Protein AF-A0A8J6R616-F1 (afdb_monomer)

Secondary structure (DSSP, 8-state):
-HHHHHH-TT---HHHHHHHHHHHHHHHHHHHHHHHHHHHHTT----SSHHHHHHHHHHTTSS-HHHHHHHHHHHHHHHHHHHSGGG--HHHHHHIIIIIHHHHHHHHHHTT-----

Mean predicted aligned error: 4.55 Å

pLDDT: mean 87.94, std 10.49, range [40.72, 98.31]

Structure (mmCIF, N/CA/C/O backbone):
data_AF-A0A8J6R616-F1
#
_entry.id   AF-A0A8J6R616-F1
#
loop_
_atom_site.group_PDB
_atom_site.id
_atom_site.type_symbol
_atom_site.label_atom_id
_atom_site.label_alt_id
_atom_site.label_comp_id
_atom_site.label_asym_id
_atom_site.label_entity_id
_atom_site.label_seq_id
_atom_site.pdbx_PDB_ins_code
_atom_site.Cartn_x
_atom_site.Cartn_y
_atom_site.Cartn_z
_atom_site.occupancy
_atom_site.B_iso_or_equiv
_atom_site.auth_seq_id
_atom_site.auth_comp_id
_atom_site.auth_asym_id
_atom_site.auth_atom_id
_atom_site.pdbx_PDB_model_num
ATOM 1 N N . MET A 1 1 ? 4.456 7.616 -11.218 1.00 74.69 1 MET A N 1
ATOM 2 C CA . MET A 1 1 ? 4.117 6.167 -11.224 1.00 74.69 1 MET A CA 1
ATOM 3 C C . MET A 1 1 ? 3.722 5.697 -12.610 1.00 74.69 1 MET A C 1
ATOM 5 O O . MET A 1 1 ? 4.485 4.954 -13.202 1.00 74.69 1 MET A O 1
ATOM 9 N N . ARG A 1 2 ? 2.549 6.078 -13.143 1.00 82.19 2 ARG A N 1
ATOM 10 C CA . ARG A 1 2 ? 2.147 5.619 -14.484 1.00 82.19 2 ARG A CA 1
ATOM 11 C C . ARG A 1 2 ? 3.055 6.160 -15.584 1.00 82.19 2 ARG A C 1
ATOM 13 O O . ARG A 1 2 ? 3.420 5.401 -16.462 1.00 82.19 2 ARG A O 1
ATOM 20 N N . GLU A 1 3 ? 3.444 7.427 -15.502 1.00 83.56 3 GLU A N 1
ATOM 21 C CA . GLU A 1 3 ? 4.326 8.063 -16.488 1.00 83.56 3 GLU A CA 1
ATOM 22 C C . GLU A 1 3 ? 5.674 7.334 -16.602 1.00 83.56 3 GLU A C 1
ATOM 24 O O . GLU A 1 3 ? 6.086 6.971 -17.696 1.00 83.56 3 GLU A O 1
ATOM 29 N N . GLU A 1 4 ? 6.309 7.018 -15.475 1.00 84.44 4 GLU A N 1
ATOM 30 C CA . GLU A 1 4 ? 7.598 6.323 -15.413 1.00 84.44 4 GLU A CA 1
ATOM 31 C C . GLU A 1 4 ? 7.494 4.872 -15.878 1.00 84.44 4 GLU A C 1
ATOM 33 O O . GLU A 1 4 ? 8.393 4.379 -16.549 1.00 84.44 4 GLU A O 1
ATOM 38 N N . TYR A 1 5 ? 6.388 4.198 -15.559 1.00 86.50 5 TYR A N 1
ATOM 39 C CA . TYR A 1 5 ? 6.158 2.823 -15.992 1.00 86.50 5 TYR A CA 1
ATOM 40 C C . TYR A 1 5 ? 5.871 2.735 -17.492 1.00 86.50 5 TYR A C 1
ATOM 42 O O . TYR A 1 5 ? 6.306 1.804 -18.161 1.00 86.50 5 TYR A O 1
ATOM 50 N N . GLU A 1 6 ? 5.150 3.710 -18.042 1.00 87.56 6 GLU A N 1
ATOM 51 C CA . GLU A 1 6 ? 4.913 3.793 -19.482 1.00 87.56 6 GLU A CA 1
ATOM 52 C C . GLU A 1 6 ? 6.171 4.222 -20.248 1.00 87.56 6 GLU A C 1
ATOM 54 O O . GLU A 1 6 ? 6.344 3.798 -21.391 1.00 87.56 6 GLU A O 1
ATOM 59 N N . ALA A 1 7 ? 7.055 5.008 -19.624 1.00 86.94 7 ALA A N 1
ATOM 60 C CA . ALA A 1 7 ? 8.337 5.400 -20.204 1.00 86.94 7 ALA A CA 1
ATOM 61 C C . ALA A 1 7 ? 9.290 4.207 -20.388 1.00 86.94 7 ALA A C 1
ATOM 63 O O . ALA A 1 7 ? 10.015 4.166 -21.381 1.00 86.94 7 ALA A O 1
ATOM 64 N N . ASP A 1 8 ? 9.257 3.220 -19.485 1.00 89.56 8 ASP A N 1
ATOM 65 C CA . ASP A 1 8 ? 9.967 1.954 -19.669 1.00 89.56 8 ASP A CA 1
ATOM 66 C C . ASP A 1 8 ? 9.264 0.756 -19.006 1.00 89.56 8 ASP A C 1
ATOM 68 O O . ASP A 1 8 ? 9.476 0.424 -17.839 1.00 89.56 8 ASP A O 1
ATOM 72 N N . LYS A 1 9 ? 8.487 0.027 -19.813 1.00 87.88 9 LYS A N 1
ATOM 73 C CA . LYS A 1 9 ? 7.821 -1.218 -19.398 1.00 87.88 9 LYS A CA 1
ATOM 74 C C . LYS A 1 9 ? 8.757 -2.415 -19.314 1.00 87.88 9 LYS A C 1
ATOM 76 O O . LYS A 1 9 ? 8.332 -3.452 -18.828 1.00 87.88 9 LYS A O 1
ATOM 81 N N . THR A 1 10 ? 9.975 -2.325 -19.837 1.00 87.38 10 THR A N 1
ATOM 82 C CA . THR A 1 10 ? 10.944 -3.427 -19.748 1.00 87.38 10 THR A CA 1
ATOM 83 C C . THR A 1 10 ? 11.697 -3.420 -18.426 1.00 87.38 10 THR A C 1
ATOM 85 O O . THR A 1 10 ? 12.377 -4.397 -18.129 1.00 87.38 10 THR A O 1
ATOM 88 N N . LEU A 1 11 ? 11.557 -2.340 -17.641 1.00 86.12 11 LEU A N 1
ATOM 89 C CA . LEU A 1 11 ? 12.241 -2.143 -16.363 1.00 86.12 11 LEU A CA 1
ATOM 90 C C . LEU A 1 11 ? 13.773 -2.246 -16.508 1.00 86.12 11 LEU A C 1
ATOM 92 O O . LEU A 1 11 ? 14.462 -2.690 -15.594 1.00 86.12 11 LEU A O 1
ATOM 96 N N . SER A 1 12 ? 14.306 -1.851 -17.669 1.00 87.38 12 SER A N 1
ATOM 97 C CA . SER A 1 12 ? 15.731 -1.957 -18.013 1.00 87.38 12 SER A CA 1
ATOM 98 C C . SER A 1 12 ? 16.486 -0.639 -17.825 1.00 87.38 12 SER A C 1
ATOM 100 O O . SER A 1 12 ? 17.703 -0.631 -17.637 1.00 87.38 12 SER A O 1
ATOM 102 N N . ASN A 1 13 ? 15.777 0.490 -17.837 1.00 90.12 13 ASN A N 1
ATOM 103 C CA . ASN A 1 13 ? 16.309 1.800 -17.514 1.00 90.12 13 ASN A CA 1
ATOM 104 C C . ASN A 1 13 ? 16.265 2.021 -15.999 1.00 90.12 13 ASN A C 1
ATOM 106 O O . ASN A 1 13 ? 15.206 2.267 -15.414 1.00 90.12 13 ASN A O 1
ATOM 110 N N . GLN A 1 14 ? 17.447 2.009 -15.383 1.00 85.88 14 GLN A N 1
ATOM 111 C CA . GLN A 1 14 ? 17.600 2.139 -13.937 1.00 85.88 14 GLN A CA 1
ATOM 112 C C . GLN A 1 14 ? 16.953 3.410 -13.371 1.00 85.88 14 GLN A C 1
ATOM 114 O O . GLN A 1 14 ? 16.349 3.366 -12.309 1.00 85.88 14 GLN A O 1
ATOM 119 N N . THR A 1 15 ? 17.005 4.539 -14.085 1.00 90.50 15 THR A N 1
ATOM 120 C CA . THR A 1 15 ? 16.408 5.794 -13.604 1.00 90.50 15 THR A CA 1
ATOM 121 C C . THR A 1 15 ? 14.886 5.698 -13.498 1.00 90.50 15 THR A C 1
ATOM 123 O O . THR A 1 15 ? 14.308 6.160 -12.513 1.00 90.50 15 THR A O 1
ATOM 126 N N . HIS A 1 16 ? 14.226 5.090 -14.489 1.00 89.12 16 HIS A N 1
ATOM 127 C CA . HIS A 1 16 ? 12.778 4.877 -14.437 1.00 89.12 16 HIS A CA 1
ATOM 128 C C . HIS A 1 16 ? 12.404 3.850 -13.367 1.00 89.12 16 HIS A C 1
ATOM 130 O O . HIS A 1 16 ? 11.446 4.071 -12.625 1.00 89.12 16 HIS A O 1
ATOM 136 N N . LEU A 1 17 ? 13.188 2.778 -13.236 1.00 87.06 17 LEU A N 1
ATOM 137 C CA . LEU A 1 17 ? 12.994 1.761 -12.206 1.00 87.06 17 LEU A CA 1
ATOM 138 C C . LEU A 1 17 ? 13.119 2.342 -10.787 1.00 87.06 17 LEU A C 1
ATOM 140 O O . LEU A 1 17 ? 12.212 2.166 -9.974 1.00 87.06 17 LEU A O 1
ATOM 144 N N . ASP A 1 18 ? 14.176 3.105 -10.509 1.00 87.62 18 ASP A N 1
ATOM 145 C CA . ASP A 1 18 ? 14.399 3.744 -9.207 1.00 87.62 18 ASP A CA 1
ATOM 146 C C . ASP A 1 18 ? 13.254 4.709 -8.861 1.00 87.62 18 ASP A C 1
ATOM 148 O O . ASP A 1 18 ? 12.740 4.721 -7.738 1.00 87.62 18 ASP A O 1
ATOM 152 N N . ALA A 1 19 ? 12.794 5.496 -9.840 1.00 90.06 19 ALA A N 1
ATOM 153 C CA . ALA A 1 19 ? 11.664 6.403 -9.659 1.00 90.06 19 ALA A CA 1
ATOM 154 C C . ALA A 1 19 ? 10.345 5.654 -9.391 1.00 90.06 19 ALA A C 1
ATOM 156 O O . ALA A 1 19 ? 9.508 6.127 -8.611 1.00 90.06 19 ALA A O 1
ATOM 157 N N . LEU A 1 20 ? 10.134 4.490 -10.012 1.00 88.94 20 LEU A N 1
ATOM 158 C CA . LEU A 1 20 ? 8.975 3.637 -9.745 1.00 88.94 20 LEU A CA 1
ATOM 159 C C . LEU A 1 20 ? 9.000 3.093 -8.323 1.00 88.94 20 LEU A C 1
ATOM 161 O O . LEU A 1 20 ? 8.018 3.267 -7.600 1.00 88.94 20 LEU A O 1
ATOM 165 N N . ILE A 1 21 ? 10.119 2.502 -7.914 1.00 86.81 21 ILE A N 1
ATOM 166 C CA . ILE A 1 21 ? 10.292 1.907 -6.585 1.00 86.81 21 ILE A CA 1
ATOM 167 C C . ILE A 1 21 ? 10.086 2.969 -5.504 1.00 86.81 21 ILE A C 1
ATOM 169 O O . ILE A 1 21 ? 9.251 2.788 -4.616 1.00 86.81 21 ILE A O 1
ATOM 173 N N . LEU A 1 22 ? 10.714 4.139 -5.651 1.00 88.81 22 LEU A N 1
ATOM 174 C CA . LEU A 1 22 ? 10.533 5.265 -4.733 1.00 88.81 22 LEU A CA 1
ATOM 175 C C . LEU A 1 22 ? 9.062 5.685 -4.608 1.00 88.81 22 LEU A C 1
ATOM 177 O O . LEU A 1 22 ? 8.566 5.980 -3.517 1.00 88.81 22 LEU A O 1
ATOM 181 N N . ASN A 1 23 ? 8.340 5.741 -5.725 1.00 89.62 23 ASN A N 1
ATOM 182 C CA . ASN A 1 23 ? 6.928 6.094 -5.688 1.00 89.62 23 ASN A CA 1
ATOM 183 C C . ASN A 1 23 ? 6.083 5.007 -5.007 1.00 89.62 23 ASN A C 1
ATOM 185 O O . ASN A 1 23 ? 5.129 5.342 -4.301 1.00 89.62 23 ASN A O 1
ATOM 189 N N . ILE A 1 24 ? 6.419 3.728 -5.193 1.00 88.38 24 ILE A N 1
ATOM 190 C CA . ILE A 1 24 ? 5.732 2.602 -4.543 1.00 88.38 24 ILE A CA 1
ATOM 191 C C . ILE A 1 24 ? 5.934 2.669 -3.032 1.00 88.38 24 ILE A C 1
ATOM 193 O O . ILE A 1 24 ? 4.964 2.572 -2.278 1.00 88.38 24 ILE A O 1
ATOM 197 N N . GLU A 1 25 ? 7.155 2.935 -2.577 1.00 88.50 25 GLU A N 1
ATOM 198 C CA . GLU A 1 25 ? 7.450 3.135 -1.158 1.00 88.50 25 GLU A CA 1
ATOM 199 C C . GLU A 1 25 ? 6.647 4.289 -0.555 1.00 88.50 25 GLU A C 1
ATOM 201 O O . GLU A 1 25 ? 6.067 4.143 0.525 1.00 88.50 25 GLU A O 1
ATOM 206 N N . ARG A 1 26 ? 6.564 5.423 -1.263 1.00 90.88 26 ARG A N 1
ATOM 207 C CA . ARG A 1 26 ? 5.770 6.586 -0.837 1.00 90.88 26 ARG A CA 1
ATOM 208 C C . ARG A 1 26 ? 4.286 6.256 -0.732 1.00 90.88 26 ARG A C 1
ATOM 210 O O . ARG A 1 26 ? 3.654 6.652 0.243 1.00 90.88 26 ARG A O 1
ATOM 217 N N . ALA A 1 27 ? 3.737 5.516 -1.694 1.00 91.44 27 ALA A N 1
ATOM 218 C CA . ALA A 1 27 ? 2.347 5.070 -1.645 1.00 91.44 27 ALA A CA 1
ATOM 219 C C . ALA A 1 27 ? 2.092 4.135 -0.452 1.00 91.44 27 ALA A C 1
ATOM 221 O O . ALA A 1 27 ? 1.097 4.300 0.255 1.00 91.44 27 ALA A O 1
ATOM 222 N N . CYS A 1 28 ? 3.018 3.209 -0.177 1.00 92.25 28 CYS A N 1
ATOM 223 C CA . CYS A 1 28 ? 2.937 2.329 0.988 1.00 92.25 28 CYS A CA 1
ATOM 224 C C . CYS A 1 28 ? 2.972 3.124 2.298 1.00 92.25 28 CYS A C 1
ATOM 226 O O . CYS A 1 28 ? 2.151 2.889 3.183 1.00 92.25 28 CYS A O 1
ATOM 228 N N . GLN A 1 29 ? 3.902 4.077 2.424 1.00 92.62 29 GLN A N 1
ATOM 229 C CA . GLN A 1 29 ? 4.008 4.922 3.614 1.00 92.62 29 GLN A CA 1
ATOM 230 C C . GLN A 1 29 ? 2.745 5.772 3.799 1.00 92.62 29 GLN A C 1
ATOM 232 O O . GLN A 1 29 ? 2.200 5.798 4.896 1.00 92.62 29 GLN A O 1
ATOM 237 N N . ALA A 1 30 ? 2.214 6.368 2.728 1.00 93.69 30 ALA A N 1
ATOM 238 C CA . ALA A 1 30 ? 0.978 7.144 2.787 1.00 93.69 30 ALA A CA 1
ATOM 239 C C . ALA A 1 30 ? -0.225 6.306 3.254 1.00 93.69 30 ALA A C 1
ATOM 241 O O . ALA A 1 30 ? -1.017 6.776 4.069 1.00 93.69 30 ALA A O 1
ATOM 242 N N . ALA A 1 31 ? -0.353 5.058 2.786 1.00 95.06 31 ALA A N 1
ATOM 243 C CA . ALA A 1 31 ? -1.397 4.145 3.254 1.00 95.06 31 ALA A CA 1
ATOM 244 C C . ALA A 1 31 ? -1.262 3.828 4.754 1.00 95.06 31 ALA A C 1
ATOM 246 O O . ALA A 1 31 ? -2.263 3.807 5.472 1.00 95.06 31 ALA A O 1
ATOM 247 N N . ILE A 1 32 ? -0.033 3.594 5.229 1.00 95.69 32 ILE A N 1
ATOM 248 C CA . ILE A 1 32 ? 0.260 3.317 6.644 1.00 95.69 32 ILE A CA 1
ATOM 249 C C . ILE A 1 32 ? -0.057 4.539 7.508 1.00 95.69 32 ILE A C 1
ATOM 251 O O . ILE A 1 32 ? -0.777 4.410 8.497 1.00 95.69 32 ILE A O 1
ATOM 255 N N . ASP A 1 33 ? 0.439 5.716 7.128 1.00 95.31 33 ASP A N 1
ATOM 256 C CA . ASP A 1 33 ? 0.235 6.960 7.875 1.00 95.31 33 ASP A CA 1
ATOM 257 C C . ASP A 1 33 ? -1.250 7.287 7.986 1.00 95.31 33 ASP A C 1
ATOM 259 O O . ASP A 1 33 ? -1.744 7.631 9.059 1.00 95.31 33 ASP A O 1
ATOM 263 N N . LEU A 1 34 ? -1.986 7.108 6.889 1.00 95.38 34 LEU A N 1
ATOM 264 C CA . LEU A 1 34 ? -3.427 7.286 6.859 1.00 95.38 34 LEU A CA 1
ATOM 265 C C . LEU A 1 34 ? -4.148 6.318 7.809 1.00 95.38 34 LEU A C 1
ATOM 267 O O . LEU A 1 34 ? -5.056 6.726 8.543 1.00 95.38 34 LEU A O 1
ATOM 271 N N . ALA A 1 35 ? -3.751 5.045 7.814 1.00 96.62 35 ALA A N 1
ATOM 272 C CA . ALA A 1 35 ? -4.349 4.061 8.701 1.00 96.62 35 ALA A CA 1
ATOM 273 C C . ALA A 1 35 ? -4.053 4.363 10.172 1.00 96.62 35 ALA A C 1
ATOM 275 O O . ALA A 1 35 ? -4.977 4.384 10.985 1.00 96.62 35 ALA A O 1
ATOM 276 N N . MET A 1 36 ? -2.800 4.680 10.508 1.00 95.62 36 MET A N 1
ATOM 277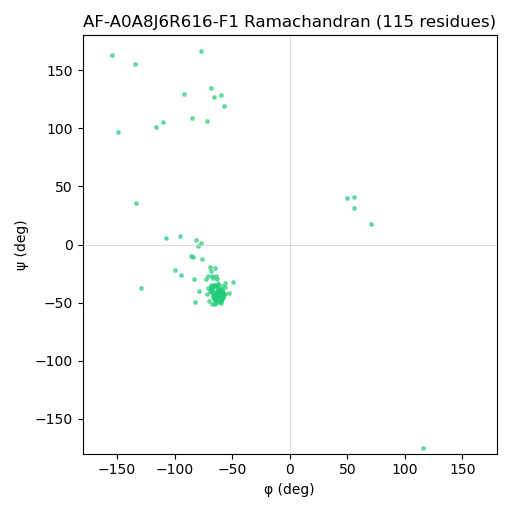 C CA . MET A 1 36 ? -2.399 5.073 11.861 1.00 95.62 36 MET A CA 1
ATOM 278 C C . MET A 1 36 ? -3.112 6.344 12.323 1.00 95.62 36 MET A C 1
ATOM 280 O O . MET A 1 36 ? -3.625 6.389 13.442 1.00 95.62 36 MET A O 1
ATOM 284 N N . HIS A 1 37 ? -3.194 7.358 11.460 1.00 95.19 37 HIS A N 1
ATOM 285 C CA . HIS A 1 37 ? -3.908 8.594 11.755 1.00 95.19 37 HIS A CA 1
ATOM 286 C C . HIS A 1 37 ? -5.381 8.323 12.062 1.00 95.19 37 HIS A C 1
ATOM 288 O O . HIS A 1 37 ? -5.894 8.810 13.064 1.00 95.19 37 HIS A O 1
ATOM 294 N N . THR A 1 38 ? -6.045 7.501 11.247 1.00 95.62 38 THR A N 1
ATOM 295 C CA . THR A 1 38 ? -7.461 7.159 11.440 1.00 95.62 38 THR A CA 1
ATOM 296 C C . THR A 1 38 ? -7.680 6.344 12.715 1.00 95.62 38 THR A C 1
ATOM 298 O O . THR A 1 38 ? -8.594 6.636 13.480 1.00 95.62 38 THR A O 1
ATOM 301 N N . VAL A 1 39 ? -6.822 5.354 12.984 1.00 97.12 39 VAL A N 1
ATOM 302 C CA . VAL A 1 39 ? -6.853 4.568 14.230 1.00 97.12 39 VAL A CA 1
ATOM 303 C C . VAL A 1 39 ? -6.725 5.471 15.455 1.00 97.12 39 VAL A C 1
ATOM 305 O O . VAL A 1 39 ? -7.471 5.295 16.417 1.00 97.12 39 VAL A O 1
ATOM 308 N N . SER A 1 40 ? -5.824 6.455 15.401 1.00 95.56 40 SER A N 1
ATOM 309 C CA . SER A 1 40 ? -5.636 7.441 16.466 1.00 95.56 40 SER A CA 1
ATOM 310 C C . SER A 1 40 ? -6.848 8.367 16.611 1.00 95.56 40 SER A C 1
ATOM 312 O O . SER A 1 40 ? -7.407 8.480 17.700 1.00 95.56 40 SER A O 1
ATOM 314 N N . ALA A 1 41 ? -7.306 8.975 15.512 1.00 94.94 41 ALA A N 1
ATOM 315 C CA . ALA A 1 41 ? -8.424 9.919 15.507 1.00 94.94 41 ALA A CA 1
ATOM 316 C 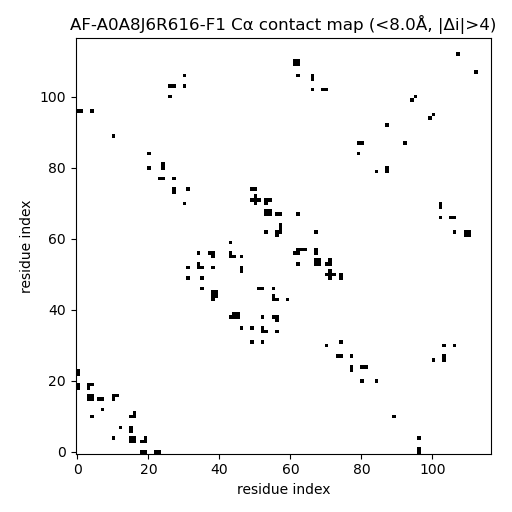C . ALA A 1 41 ? -9.722 9.292 16.044 1.00 94.94 41 ALA A C 1
ATOM 318 O O . ALA A 1 41 ? -10.450 9.919 16.814 1.00 94.94 41 ALA A O 1
ATOM 319 N N . ASP A 1 42 ? -9.971 8.030 15.698 1.00 95.62 42 ASP A N 1
ATOM 320 C CA . ASP A 1 42 ? -11.172 7.300 16.101 1.00 95.62 42 ASP A CA 1
ATOM 321 C C . ASP A 1 42 ? -10.972 6.438 17.359 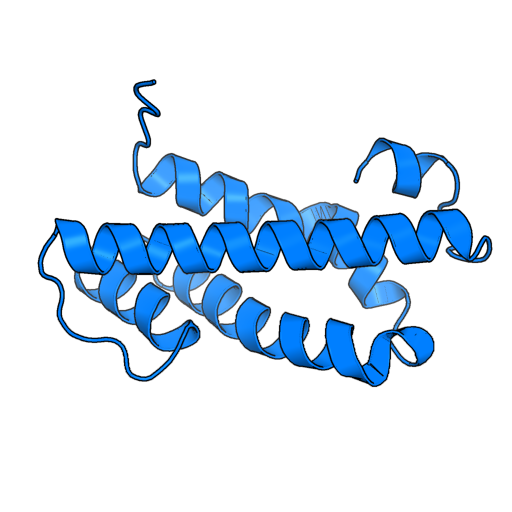1.00 95.62 42 ASP A C 1
ATOM 323 O O . ASP A 1 42 ? -11.876 5.699 17.742 1.00 95.62 42 ASP A O 1
ATOM 327 N N . HIS A 1 43 ? -9.817 6.550 18.029 1.00 96.50 43 HIS A N 1
ATOM 328 C CA . HIS A 1 43 ? -9.502 5.871 19.293 1.00 96.50 43 HIS A CA 1
ATOM 329 C C . HIS A 1 43 ? -9.662 4.339 19.230 1.00 96.50 43 HIS A C 1
ATOM 331 O O . HIS A 1 43 ? -10.149 3.705 20.167 1.00 96.50 43 HIS A O 1
ATOM 337 N N . LEU A 1 44 ? -9.229 3.724 18.127 1.00 97.12 44 LEU A N 1
ATOM 338 C CA . LEU A 1 44 ? -9.450 2.298 17.838 1.00 97.12 44 LEU A CA 1
ATOM 339 C C . LEU A 1 44 ? -8.453 1.351 18.531 1.00 97.12 44 LEU A C 1
ATOM 341 O O . LEU A 1 44 ? -8.496 0.144 18.309 1.00 97.12 44 LEU A O 1
ATOM 345 N N . GLY A 1 45 ? -7.557 1.885 19.361 1.00 95.62 45 GLY A N 1
ATOM 346 C CA . GLY A 1 45 ? -6.511 1.137 20.061 1.00 95.62 45 GLY A CA 1
ATOM 347 C C . GLY A 1 45 ? -5.100 1.534 19.626 1.00 95.62 45 GLY A C 1
ATOM 348 O O . GLY A 1 45 ? -4.910 2.472 18.854 1.00 95.62 45 GLY A O 1
ATOM 349 N N . MET A 1 46 ? -4.098 0.823 20.150 1.00 94.44 46 MET A N 1
ATOM 350 C CA . MET A 1 46 ? -2.681 1.079 19.874 1.00 94.44 46 MET A CA 1
ATOM 351 C C . MET A 1 46 ? -2.093 -0.055 19.017 1.00 94.44 46 MET A C 1
ATOM 353 O O . MET A 1 46 ? -1.858 -1.143 19.550 1.00 94.44 46 MET A O 1
ATOM 357 N N . PRO A 1 47 ? -1.843 0.171 17.714 1.00 94.44 47 PRO A N 1
ATOM 358 C CA . PRO A 1 47 ? -1.241 -0.843 16.857 1.00 94.44 47 PRO A CA 1
ATOM 359 C C . PRO A 1 47 ? 0.219 -1.094 17.263 1.00 94.44 47 PRO A C 1
ATOM 361 O O . PRO A 1 47 ? 0.984 -0.153 17.454 1.00 94.44 47 PRO A O 1
ATOM 364 N N . GLN A 1 48 ? 0.620 -2.362 17.353 1.00 93.00 48 GLN A N 1
ATOM 365 C CA . GLN A 1 48 ? 1.999 -2.808 17.598 1.00 93.00 48 GLN A CA 1
ATOM 366 C C . GLN A 1 48 ? 2.815 -2.911 16.300 1.00 93.00 48 GLN A C 1
ATOM 368 O O . GLN A 1 48 ? 4.026 -3.118 16.329 1.00 93.00 48 GLN A O 1
ATOM 373 N N . SER A 1 49 ? 2.161 -2.790 15.142 1.00 94.62 49 SER A N 1
ATOM 374 C CA . SER A 1 49 ? 2.799 -2.788 13.824 1.00 94.62 49 SER A CA 1
ATOM 375 C C . SER A 1 49 ? 1.962 -2.033 12.790 1.00 94.62 49 SER A C 1
ATOM 377 O O . SER A 1 49 ? 0.757 -1.838 12.962 1.00 94.62 49 SER A O 1
ATOM 379 N N . SER A 1 50 ? 2.575 -1.669 11.661 1.00 93.62 50 SER A N 1
ATOM 380 C CA . SER A 1 50 ? 1.854 -1.059 10.537 1.00 93.62 50 SER A CA 1
ATOM 381 C C . SER A 1 50 ? 0.741 -1.963 9.999 1.00 93.62 50 SER A C 1
ATOM 383 O O . SER A 1 50 ? -0.350 -1.476 9.719 1.00 93.62 50 SER A O 1
ATOM 385 N N . ALA A 1 51 ? 0.963 -3.280 9.912 1.00 95.12 51 ALA A N 1
ATOM 386 C CA . ALA A 1 51 ? -0.067 -4.225 9.475 1.00 95.12 51 ALA A CA 1
ATOM 387 C C . ALA A 1 51 ? -1.264 -4.264 10.440 1.00 95.12 51 ALA A C 1
ATOM 389 O O . ALA A 1 51 ? -2.417 -4.357 10.015 1.00 95.12 51 ALA A O 1
ATOM 390 N N . GLU A 1 52 ? -1.004 -4.146 11.744 1.00 96.50 52 GLU A N 1
ATOM 391 C CA . GLU A 1 52 ? -2.058 -4.131 12.755 1.00 96.50 52 GLU A CA 1
ATOM 392 C C . GLU A 1 52 ? -2.947 -2.889 12.658 1.00 96.50 52 GLU A C 1
ATOM 394 O O . GLU A 1 52 ? -4.138 -2.987 12.937 1.00 96.50 52 GLU A O 1
ATOM 399 N N . SER A 1 53 ? -2.431 -1.753 12.173 1.00 97.44 53 SER A N 1
ATOM 400 C CA . SER A 1 53 ? -3.270 -0.570 11.939 1.00 97.44 53 SER A CA 1
ATOM 401 C C . SER A 1 53 ? -4.432 -0.867 10.977 1.00 97.44 53 SER A C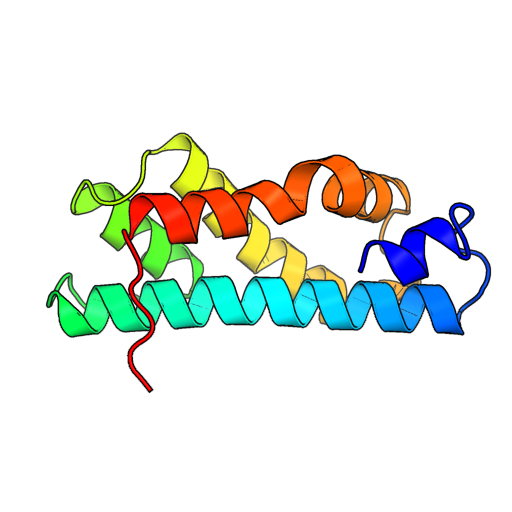 1
ATOM 403 O O . SER A 1 53 ? -5.577 -0.525 11.271 1.00 97.44 53 SER A O 1
ATOM 405 N N . PHE A 1 54 ? -4.192 -1.615 9.893 1.00 97.88 54 PHE A N 1
ATOM 406 C CA . PHE A 1 54 ? -5.246 -2.038 8.964 1.00 97.88 54 PHE A CA 1
ATOM 407 C C . PHE A 1 54 ? -6.207 -3.052 9.593 1.00 97.88 54 PHE A C 1
ATOM 409 O O . PHE A 1 54 ? -7.409 -3.011 9.333 1.00 97.88 54 PHE A O 1
ATOM 416 N N . LYS A 1 55 ? -5.708 -3.931 10.470 1.00 97.75 55 LYS A N 1
ATOM 417 C CA . LYS A 1 55 ? -6.553 -4.867 11.224 1.00 97.75 55 LYS A CA 1
ATOM 418 C C . LYS A 1 55 ? -7.505 -4.132 12.172 1.00 97.75 55 LYS A C 1
ATOM 420 O O . LYS A 1 55 ? -8.680 -4.478 12.223 1.00 97.75 55 LYS A O 1
ATOM 425 N N . LEU A 1 56 ? -7.035 -3.099 12.871 1.00 98.12 56 LEU A N 1
ATOM 426 C CA . LEU A 1 56 ? -7.883 -2.275 13.740 1.00 98.12 56 LEU A CA 1
ATOM 427 C C . LEU A 1 56 ? -8.967 -1.540 12.936 1.00 98.12 56 LEU A C 1
ATOM 429 O O . LEU A 1 56 ? -10.124 -1.507 13.350 1.00 98.12 56 LEU A O 1
ATOM 433 N N . LEU A 1 57 ? -8.636 -1.021 11.746 1.00 98.00 57 LEU A N 1
ATOM 434 C CA . LEU A 1 57 ? -9.635 -0.428 10.844 1.00 98.00 57 LEU A CA 1
ATOM 435 C C . LEU A 1 57 ? -10.691 -1.442 10.387 1.00 98.00 57 LEU A C 1
ATOM 437 O O . LEU A 1 57 ? -11.875 -1.108 10.321 1.00 98.00 57 LEU A O 1
ATOM 441 N N . GLN A 1 58 ? -10.278 -2.673 10.089 1.00 98.31 58 GLN A N 1
ATOM 442 C CA . GLN A 1 58 ? -11.185 -3.759 9.720 1.00 98.31 58 GLN A CA 1
ATOM 443 C C . GLN A 1 58 ? -12.109 -4.143 10.877 1.00 98.31 58 GLN A C 1
ATOM 445 O O . GLN A 1 58 ? -13.317 -4.264 10.685 1.00 98.31 58 GLN A O 1
ATOM 450 N N . GLN A 1 59 ? -11.568 -4.275 12.089 1.00 97.88 59 GLN A N 1
ATOM 451 C CA . GLN A 1 59 ? -12.347 -4.561 13.298 1.00 97.88 59 GLN A CA 1
ATOM 452 C C . GLN A 1 59 ? -13.359 -3.452 13.610 1.00 97.88 59 GLN A C 1
ATOM 454 O O . GLN A 1 59 ? -14.468 -3.740 14.053 1.00 97.88 59 GLN A O 1
ATOM 459 N N . ALA A 1 60 ? -13.011 -2.198 13.318 1.00 97.00 60 ALA A N 1
ATOM 460 C CA . ALA A 1 60 ? -13.908 -1.051 13.424 1.00 97.00 60 ALA A CA 1
ATOM 461 C C . ALA A 1 60 ? -14.919 -0.933 12.263 1.00 97.00 60 ALA A C 1
ATOM 463 O O . ALA A 1 60 ? -15.684 0.030 12.213 1.00 97.00 60 ALA A O 1
ATOM 464 N N . GLY A 1 61 ? -14.912 -1.868 11.305 1.00 96.94 61 GLY A N 1
ATOM 465 C CA . GLY A 1 61 ? -15.818 -1.879 10.153 1.00 96.94 61 GLY A CA 1
ATOM 466 C C . GLY A 1 61 ? -15.552 -0.777 9.123 1.00 96.94 61 GLY A C 1
ATOM 467 O O . GLY A 1 61 ? -16.434 -0.464 8.325 1.00 96.94 61 GLY A O 1
ATOM 468 N N . LYS A 1 62 ? -14.364 -0.159 9.140 1.00 96.62 62 LYS A N 1
ATOM 469 C CA . LYS A 1 62 ? -14.002 0.939 8.225 1.00 96.62 62 LYS A CA 1
ATOM 470 C C . LYS A 1 62 ? -13.508 0.458 6.870 1.00 96.62 62 LYS A C 1
ATOM 472 O O . LYS A 1 62 ? -13.681 1.165 5.884 1.00 96.62 62 LYS A O 1
ATOM 477 N N . ILE A 1 63 ? -12.893 -0.718 6.830 1.00 97.56 63 ILE A N 1
ATOM 478 C CA . ILE A 1 63 ? -12.465 -1.405 5.610 1.00 97.56 63 ILE A CA 1
ATOM 479 C C . ILE A 1 63 ? -12.871 -2.875 5.696 1.00 97.56 63 ILE A C 1
ATOM 481 O O . ILE A 1 63 ? -13.034 -3.412 6.793 1.00 97.56 63 ILE A O 1
ATOM 485 N N . ASP A 1 64 ? -13.038 -3.532 4.551 1.00 97.44 64 ASP A N 1
ATOM 486 C CA . ASP A 1 64 ? -13.335 -4.962 4.528 1.00 97.44 64 ASP A CA 1
ATOM 487 C C . ASP A 1 64 ? -12.088 -5.828 4.796 1.00 97.44 64 ASP A C 1
ATOM 489 O O . ASP A 1 64 ? -10.940 -5.370 4.775 1.00 97.44 64 ASP A O 1
ATOM 493 N N . THR A 1 65 ? -12.326 -7.112 5.063 1.00 97.19 65 THR A N 1
ATOM 494 C CA . THR A 1 65 ? -11.280 -8.094 5.379 1.00 97.19 65 THR A CA 1
ATOM 495 C C . THR A 1 65 ? -10.289 -8.306 4.235 1.00 97.19 65 THR A C 1
ATOM 497 O O . THR A 1 65 ? -9.106 -8.536 4.490 1.00 97.19 65 THR A O 1
ATOM 500 N N . VAL A 1 66 ? -10.743 -8.226 2.982 1.00 96.62 66 VAL A N 1
ATOM 501 C CA . VAL A 1 66 ? -9.894 -8.452 1.806 1.00 96.62 66 VAL A CA 1
ATOM 502 C C . VAL A 1 66 ? -8.907 -7.299 1.662 1.00 96.62 66 VAL A C 1
ATOM 504 O O . VAL A 1 66 ? -7.701 -7.531 1.557 1.00 96.62 66 VAL A O 1
ATOM 507 N N . LEU A 1 67 ? -9.394 -6.061 1.738 1.00 96.00 67 LEU A N 1
ATOM 508 C CA . LEU A 1 67 ? -8.578 -4.857 1.666 1.00 96.00 67 LEU A CA 1
ATOM 509 C C . LEU A 1 67 ? -7.581 -4.786 2.830 1.00 96.00 67 LEU A C 1
ATOM 511 O O . LEU A 1 67 ? -6.401 -4.518 2.611 1.00 96.00 67 LEU A O 1
ATOM 515 N N . ALA A 1 68 ? -8.015 -5.101 4.053 1.00 97.12 68 ALA A N 1
ATOM 516 C CA . ALA A 1 68 ? -7.131 -5.136 5.217 1.00 97.12 68 ALA A CA 1
ATOM 517 C C . ALA A 1 68 ? -6.002 -6.168 5.072 1.00 97.12 68 ALA A C 1
ATOM 519 O O . ALA A 1 68 ? -4.851 -5.870 5.392 1.00 97.12 68 ALA A O 1
ATOM 520 N N . SER A 1 69 ? -6.310 -7.361 4.550 1.00 95.44 69 SER A N 1
ATOM 521 C CA . SER A 1 69 ? -5.309 -8.401 4.292 1.00 95.44 69 SER A CA 1
ATOM 522 C C . SER A 1 69 ? -4.286 -7.956 3.243 1.00 95.44 69 SER A C 1
ATOM 524 O O . SER A 1 69 ? -3.085 -8.148 3.438 1.00 95.44 69 SER A O 1
ATOM 526 N N . ARG A 1 70 ? -4.741 -7.340 2.144 1.00 94.69 70 ARG A N 1
ATOM 527 C CA . ARG A 1 70 ? -3.868 -6.847 1.064 1.00 94.69 70 ARG A CA 1
ATOM 528 C C . ARG A 1 70 ? -2.952 -5.718 1.542 1.00 94.69 70 ARG A C 1
ATOM 530 O O . ARG A 1 70 ? -1.739 -5.797 1.356 1.00 94.69 70 ARG A O 1
ATOM 537 N N . LEU A 1 71 ? -3.503 -4.724 2.241 1.00 95.06 71 LEU A N 1
ATOM 538 C CA . LEU A 1 71 ? -2.735 -3.614 2.822 1.00 95.06 71 LEU A CA 1
ATOM 539 C C . LEU A 1 71 ? -1.777 -4.083 3.928 1.00 95.06 71 LEU A C 1
ATOM 541 O O . LEU A 1 71 ? -0.661 -3.578 4.036 1.00 95.06 71 LEU A O 1
ATOM 545 N N . GLY A 1 72 ? -2.166 -5.094 4.710 1.00 94.00 72 GLY A N 1
ATOM 546 C CA . GLY A 1 72 ? -1.274 -5.761 5.656 1.00 94.00 72 GLY A CA 1
ATOM 547 C C . GLY A 1 72 ? -0.070 -6.396 4.953 1.00 94.00 72 GLY A C 1
ATOM 548 O O . GLY A 1 72 ? 1.070 -6.132 5.338 1.00 94.00 72 GLY A O 1
ATOM 549 N N . GLY A 1 73 ? -0.303 -7.158 3.879 1.00 90.62 73 GLY A N 1
ATOM 550 C CA . GLY A 1 73 ? 0.754 -7.763 3.058 1.00 90.62 73 GLY A CA 1
ATOM 551 C C . GLY A 1 73 ? 1.685 -6.737 2.402 1.00 90.62 73 GLY A C 1
ATOM 552 O O . GLY A 1 73 ? 2.904 -6.919 2.399 1.00 90.62 73 GLY A O 1
ATOM 553 N N . MET A 1 74 ? 1.135 -5.610 1.940 1.00 90.75 74 MET A N 1
ATOM 554 C CA . MET A 1 74 ? 1.897 -4.487 1.379 1.00 90.75 74 MET A CA 1
ATOM 555 C C . MET A 1 74 ? 2.960 -3.955 2.359 1.00 90.75 74 MET A C 1
ATOM 557 O O . MET A 1 74 ? 4.045 -3.566 1.929 1.00 90.75 74 MET A O 1
ATOM 561 N N . THR A 1 75 ? 2.713 -3.983 3.677 1.00 86.31 75 THR A N 1
ATOM 562 C CA . THR A 1 75 ? 3.724 -3.553 4.665 1.00 86.31 75 THR A CA 1
ATOM 563 C C . THR A 1 75 ? 4.975 -4.437 4.664 1.00 86.31 75 THR A C 1
ATOM 565 O O . THR A 1 75 ? 6.083 -3.923 4.810 1.00 86.31 75 THR A O 1
ATOM 568 N N . GLY A 1 76 ? 4.815 -5.746 4.441 1.00 80.62 76 GLY A N 1
ATOM 569 C CA . GLY A 1 76 ? 5.929 -6.682 4.288 1.00 80.62 76 GLY A CA 1
ATOM 570 C C . GLY A 1 76 ? 6.656 -6.483 2.961 1.00 80.62 76 GLY A C 1
ATOM 571 O O . GLY A 1 76 ? 7.884 -6.433 2.939 1.00 80.62 76 GLY A O 1
ATOM 572 N N . PHE A 1 77 ? 5.901 -6.278 1.875 1.00 78.06 77 PHE A N 1
ATOM 573 C CA . PHE A 1 77 ? 6.472 -5.968 0.564 1.00 78.06 77 PHE A CA 1
ATOM 574 C C . PHE A 1 77 ? 7.342 -4.710 0.602 1.00 78.06 77 PHE A C 1
ATOM 576 O O . PHE A 1 77 ? 8.461 -4.745 0.111 1.00 78.06 77 PHE A O 1
ATOM 583 N N . ARG A 1 78 ? 6.881 -3.626 1.239 1.00 78.06 78 ARG A N 1
ATOM 584 C CA . ARG A 1 78 ? 7.662 -2.388 1.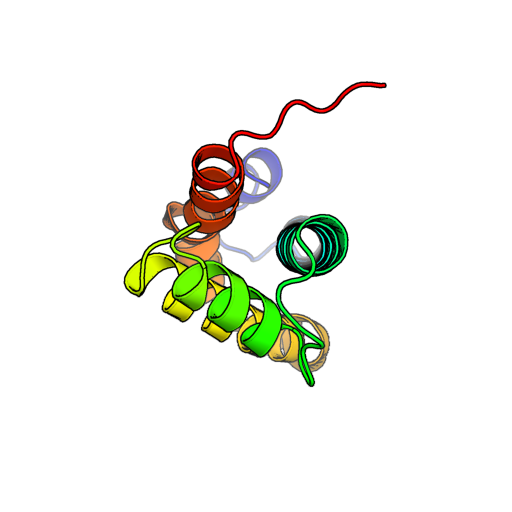377 1.00 78.06 78 ARG A CA 1
ATOM 585 C C . ARG A 1 78 ? 9.052 -2.646 1.975 1.00 78.06 78 ARG A C 1
ATOM 587 O O . ARG A 1 78 ? 10.028 -2.083 1.498 1.00 78.06 78 ARG A O 1
ATOM 594 N N . ASN A 1 79 ? 9.152 -3.505 2.989 1.00 69.25 79 ASN A N 1
ATOM 595 C CA . ASN A 1 79 ? 10.436 -3.822 3.621 1.00 69.25 79 ASN A CA 1
ATOM 596 C C . ASN A 1 79 ? 11.371 -4.589 2.673 1.00 69.25 79 ASN A C 1
ATOM 598 O O . ASN A 1 79 ? 12.568 -4.322 2.647 1.00 69.25 79 ASN A O 1
ATOM 602 N N . ILE A 1 80 ? 10.829 -5.508 1.868 1.00 71.88 80 ILE A N 1
ATOM 603 C CA . ILE A 1 80 ? 11.596 -6.217 0.831 1.00 71.88 80 ILE A CA 1
ATOM 604 C C . ILE A 1 80 ? 12.031 -5.227 -0.252 1.00 71.88 80 ILE A C 1
ATOM 606 O O . ILE A 1 80 ? 13.198 -5.198 -0.634 1.00 71.88 80 ILE A O 1
ATOM 610 N N . ALA A 1 81 ? 11.109 -4.366 -0.684 1.00 69.69 81 ALA A N 1
ATOM 611 C CA . ALA A 1 81 ? 11.344 -3.415 -1.750 1.00 69.69 81 ALA A CA 1
ATOM 612 C C . ALA A 1 81 ? 12.355 -2.325 -1.391 1.00 69.69 81 ALA A C 1
ATOM 614 O O . ALA A 1 81 ? 13.019 -1.834 -2.282 1.00 69.69 81 ALA A O 1
ATOM 615 N N . ILE A 1 82 ? 12.517 -1.979 -0.113 1.00 66.81 82 ILE A N 1
ATOM 616 C CA . ILE A 1 82 ? 13.544 -1.025 0.337 1.00 66.81 82 ILE A CA 1
ATOM 617 C C . ILE A 1 82 ? 14.924 -1.692 0.420 1.00 66.81 82 ILE A C 1
ATOM 619 O O . ILE A 1 82 ? 15.942 -1.083 0.096 1.00 66.81 82 ILE A O 1
ATOM 623 N N . HIS A 1 83 ? 14.986 -2.938 0.899 1.00 68.56 83 HIS A N 1
ATOM 624 C CA . HIS A 1 83 ? 16.258 -3.577 1.250 1.00 68.56 83 HIS A CA 1
ATOM 625 C C . HIS A 1 83 ? 16.869 -4.428 0.134 1.00 68.56 83 HIS A C 1
ATOM 627 O O . HIS A 1 83 ? 18.082 -4.615 0.126 1.00 68.56 83 HIS A O 1
ATOM 633 N N . GLN A 1 84 ? 16.054 -4.958 -0.778 1.00 69.81 84 GLN A N 1
ATOM 634 C CA . GLN A 1 84 ? 16.463 -5.941 -1.789 1.00 69.81 84 GLN A CA 1
ATOM 635 C C . GLN A 1 84 ? 15.928 -5.561 -3.169 1.00 69.81 84 GLN A C 1
ATOM 637 O O . GLN A 1 84 ? 15.542 -6.415 -3.958 1.00 69.81 84 GLN A O 1
ATOM 642 N N . TYR A 1 85 ? 15.863 -4.263 -3.468 1.00 66.12 85 TYR A N 1
ATOM 643 C CA . TYR A 1 85 ? 15.160 -3.801 -4.661 1.00 66.12 85 TYR A CA 1
ATOM 644 C C . TYR A 1 85 ? 15.778 -4.276 -5.980 1.00 66.12 85 TYR A C 1
ATOM 646 O O . TYR A 1 85 ? 15.068 -4.451 -6.965 1.00 66.12 85 TYR A O 1
ATOM 654 N N . GLN A 1 86 ? 17.088 -4.537 -5.970 1.00 66.31 86 GLN A N 1
ATOM 655 C CA . GLN A 1 86 ? 17.818 -5.127 -7.095 1.00 66.31 86 GLN A CA 1
ATOM 656 C C . GLN A 1 86 ? 17.445 -6.597 -7.349 1.00 66.31 86 GLN A C 1
ATOM 658 O O . GLN A 1 86 ? 17.651 -7.084 -8.456 1.00 66.31 86 GLN A O 1
ATOM 663 N N . ASP A 1 87 ? 16.854 -7.266 -6.355 1.00 72.00 87 ASP A N 1
ATOM 664 C CA . ASP A 1 87 ? 16.402 -8.658 -6.412 1.00 72.00 87 ASP A CA 1
ATOM 665 C C . ASP A 1 87 ? 14.864 -8.771 -6.482 1.00 72.00 87 ASP A C 1
ATOM 667 O O . ASP A 1 87 ? 14.318 -9.875 -6.410 1.00 72.00 87 ASP A O 1
ATOM 671 N N . ILE A 1 88 ? 14.134 -7.649 -6.598 1.00 75.38 88 ILE A N 1
ATOM 672 C CA . ILE A 1 88 ? 12.675 -7.689 -6.769 1.00 75.38 88 ILE A CA 1
ATOM 673 C C . ILE A 1 88 ? 12.360 -8.337 -8.113 1.00 75.38 88 ILE A C 1
ATOM 675 O O . ILE A 1 88 ? 12.804 -7.874 -9.162 1.00 75.38 88 ILE A O 1
ATOM 679 N N . ASP A 1 89 ? 11.509 -9.357 -8.071 1.00 81.56 89 ASP A N 1
ATOM 680 C CA . ASP A 1 89 ? 10.921 -9.956 -9.260 1.00 81.56 89 ASP A CA 1
ATOM 681 C C . ASP A 1 89 ? 10.160 -8.884 -10.081 1.00 81.56 89 ASP A C 1
ATOM 683 O O . ASP A 1 89 ? 9.202 -8.285 -9.567 1.00 81.56 89 ASP A O 1
ATOM 687 N N . PRO A 1 90 ? 10.553 -8.627 -11.344 1.00 83.88 90 PRO A N 1
ATOM 688 C CA . PRO A 1 90 ? 9.881 -7.683 -12.239 1.00 83.88 90 PRO A CA 1
ATOM 689 C C . PRO A 1 90 ? 8.361 -7.877 -12.326 1.00 83.88 90 PRO A C 1
ATOM 691 O O . PRO A 1 90 ? 7.618 -6.895 -12.436 1.00 83.88 90 PRO A O 1
ATOM 694 N N . ASP A 1 91 ? 7.872 -9.115 -12.205 1.00 85.75 91 ASP A N 1
ATOM 695 C CA . ASP A 1 91 ? 6.439 -9.419 -12.235 1.00 85.75 91 ASP A CA 1
ATOM 696 C C . ASP A 1 91 ? 5.685 -8.768 -11.069 1.00 85.75 91 ASP A C 1
ATOM 698 O O . ASP A 1 91 ? 4.527 -8.359 -11.216 1.00 85.75 91 ASP A O 1
ATOM 702 N N . VAL A 1 92 ? 6.347 -8.572 -9.926 1.00 84.06 92 VAL A N 1
ATOM 703 C CA . VAL A 1 92 ? 5.769 -7.861 -8.781 1.00 84.06 92 VAL A CA 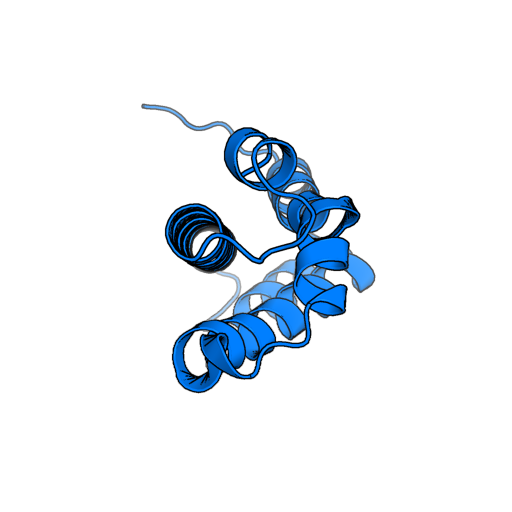1
ATOM 704 C C . VAL A 1 92 ? 5.587 -6.379 -9.100 1.00 84.06 92 VAL A C 1
ATOM 706 O O . VAL A 1 92 ? 4.537 -5.810 -8.794 1.00 84.06 92 VAL A O 1
ATOM 709 N N . ILE A 1 93 ? 6.554 -5.751 -9.772 1.00 87.00 93 ILE A N 1
ATOM 710 C CA . ILE A 1 93 ? 6.444 -4.347 -10.196 1.00 87.00 93 ILE A CA 1
ATOM 711 C C . ILE A 1 93 ? 5.316 -4.200 -11.222 1.00 87.00 93 ILE A C 1
ATOM 713 O O . ILE A 1 93 ? 4.476 -3.303 -11.096 1.00 87.00 93 ILE A O 1
ATOM 717 N N . HIS A 1 94 ? 5.229 -5.118 -12.187 1.00 89.25 94 HIS A N 1
ATOM 718 C CA . HIS A 1 94 ? 4.126 -5.158 -13.148 1.00 89.25 94 HIS A CA 1
ATOM 719 C C . HIS A 1 94 ? 2.764 -5.295 -12.465 1.00 89.25 94 HIS A C 1
ATOM 721 O O . HIS A 1 94 ? 1.827 -4.570 -12.814 1.00 89.25 94 HIS A O 1
ATOM 727 N N . PHE A 1 95 ? 2.646 -6.184 -11.479 1.00 88.69 95 PHE A N 1
ATOM 728 C CA . PHE A 1 95 ? 1.421 -6.353 -10.706 1.00 88.69 95 PHE A CA 1
ATOM 729 C C . PHE A 1 95 ? 1.049 -5.080 -9.940 1.00 88.69 95 PHE A C 1
ATOM 731 O O . PHE A 1 95 ? -0.093 -4.623 -10.021 1.00 88.69 95 PHE A O 1
ATOM 738 N N . ILE A 1 96 ? 2.002 -4.458 -9.241 1.00 87.50 96 ILE A N 1
ATOM 739 C CA . ILE A 1 96 ? 1.749 -3.233 -8.471 1.00 87.50 96 ILE A CA 1
ATOM 740 C C . ILE A 1 96 ? 1.277 -2.108 -9.385 1.00 87.50 96 ILE A C 1
ATOM 742 O O . ILE A 1 96 ? 0.326 -1.404 -9.043 1.00 87.50 96 ILE A O 1
ATOM 746 N N . MET A 1 97 ? 1.894 -1.974 -10.560 1.00 87.81 97 MET A N 1
ATOM 747 C CA . MET A 1 97 ? 1.540 -0.941 -11.528 1.00 87.81 97 MET A CA 1
ATOM 748 C C . MET A 1 97 ? 0.189 -1.169 -12.206 1.00 87.81 97 MET A C 1
ATOM 750 O O . MET A 1 97 ? -0.470 -0.201 -12.594 1.00 87.81 97 MET A O 1
ATOM 754 N N . ARG A 1 98 ? -0.256 -2.422 -12.324 1.00 86.94 98 ARG A N 1
ATOM 755 C CA . ARG A 1 98 ? -1.581 -2.754 -12.863 1.00 86.94 98 ARG A CA 1
ATOM 756 C C . ARG A 1 98 ? -2.672 -2.638 -11.806 1.00 86.94 98 ARG A C 1
ATOM 758 O O . ARG A 1 98 ? -3.674 -1.970 -12.051 1.00 86.94 98 ARG A O 1
ATOM 765 N N . GLU A 1 99 ? -2.461 -3.243 -10.641 1.00 86.19 99 GLU A N 1
ATOM 766 C CA . GLU A 1 99 ? -3.519 -3.467 -9.653 1.00 86.19 99 GLU A CA 1
ATOM 767 C C . GLU A 1 99 ? -3.171 -3.005 -8.239 1.00 86.19 99 GLU A C 1
ATOM 769 O O . GLU A 1 99 ? -4.045 -2.481 -7.554 1.00 86.19 99 GLU A O 1
ATOM 774 N N . GLY A 1 100 ? -1.925 -3.161 -7.781 1.00 84.19 100 GLY A N 1
ATOM 775 C CA . GLY A 1 100 ? -1.572 -2.909 -6.374 1.00 84.19 100 GLY A CA 1
ATOM 776 C C . GLY A 1 100 ? -1.860 -1.479 -5.897 1.00 84.19 100 GLY A C 1
ATOM 777 O O . GLY A 1 100 ? -2.319 -1.273 -4.776 1.00 84.19 100 GLY A O 1
ATOM 778 N N . TRP A 1 101 ? -1.679 -0.475 -6.760 1.00 86.38 101 TRP A N 1
ATOM 779 C CA . TRP A 1 101 ? -1.980 0.925 -6.425 1.00 86.38 101 TRP A CA 1
ATOM 780 C C . TRP A 1 101 ? -3.478 1.196 -6.158 1.00 86.38 101 TRP A C 1
ATOM 782 O O . TRP A 1 101 ? -3.811 2.185 -5.499 1.00 86.38 101 TRP A O 1
ATOM 792 N N . LEU A 1 102 ? -4.388 0.330 -6.628 1.00 90.69 102 LEU A N 1
ATOM 793 C CA . LEU A 1 102 ? -5.833 0.459 -6.397 1.00 90.69 102 LEU A CA 1
ATOM 794 C C . LEU A 1 102 ? -6.216 0.227 -4.933 1.00 90.69 102 LEU A C 1
ATOM 796 O O . LEU A 1 102 ? -7.249 0.733 -4.488 1.00 90.69 102 LEU A O 1
ATOM 800 N N . ASP A 1 103 ? -5.390 -0.484 -4.165 1.00 92.00 103 ASP A N 1
ATOM 801 C CA . ASP A 1 103 ? -5.653 -0.732 -2.747 1.00 92.00 103 ASP A CA 1
ATOM 802 C C . ASP A 1 103 ? -5.558 0.572 -1.934 1.00 92.00 103 ASP A C 1
ATOM 804 O O . ASP A 1 103 ? -6.409 0.838 -1.084 1.00 92.00 103 ASP A O 1
ATOM 808 N N . LEU A 1 104 ? -4.607 1.458 -2.265 1.00 90.50 104 LEU A N 1
ATOM 809 C CA . LEU A 1 104 ? -4.522 2.799 -1.668 1.00 90.50 104 LEU A CA 1
ATOM 810 C C . LEU A 1 104 ? -5.754 3.649 -2.017 1.00 90.50 104 LEU A C 1
ATOM 812 O O . LEU A 1 104 ? -6.298 4.345 -1.160 1.00 9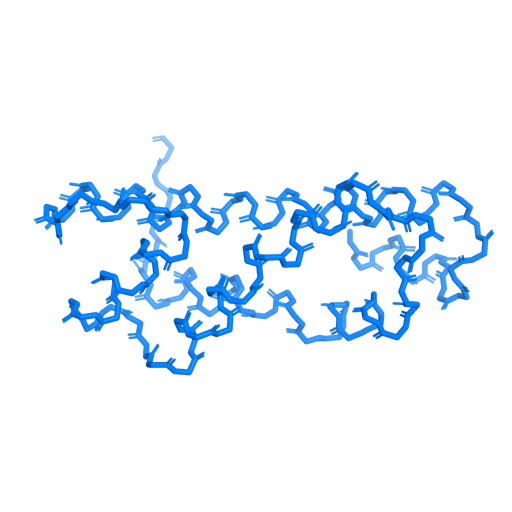0.50 104 LEU A O 1
ATOM 816 N N . VAL A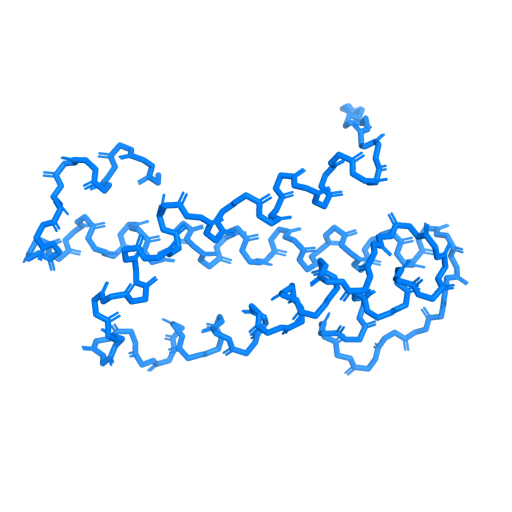 1 105 ? -6.229 3.579 -3.263 1.00 91.38 105 VAL A N 1
ATOM 817 C CA . VAL A 1 105 ? -7.450 4.286 -3.684 1.00 91.38 105 VAL A CA 1
ATOM 818 C C . VAL A 1 105 ? -8.666 3.772 -2.913 1.00 91.38 105 VAL A C 1
ATOM 820 O O . VAL A 1 105 ? -9.454 4.567 -2.397 1.00 91.38 105 VAL A O 1
ATOM 823 N N . SER A 1 106 ? -8.786 2.450 -2.788 1.00 94.12 106 SER A N 1
ATOM 824 C CA . SER A 1 106 ? -9.872 1.788 -2.063 1.00 94.12 106 SER A CA 1
ATOM 825 C C . SER A 1 106 ? -9.873 2.173 -0.584 1.00 94.12 106 SER A C 1
ATOM 827 O O . SER A 1 106 ? -10.930 2.479 -0.034 1.00 94.12 106 SER A O 1
ATOM 829 N N . LEU A 1 107 ? -8.693 2.260 0.041 1.00 94.94 107 LEU A N 1
ATOM 830 C CA . LEU A 1 107 ? -8.535 2.757 1.409 1.00 94.94 107 LEU A CA 1
ATOM 831 C C . LEU A 1 107 ? -9.044 4.198 1.548 1.00 94.94 107 LEU A C 1
ATOM 833 O O . LEU A 1 107 ? -9.866 4.480 2.418 1.00 94.94 107 LEU A O 1
ATOM 837 N N . CYS A 1 108 ? -8.607 5.106 0.673 1.00 93.19 108 CYS A N 1
ATOM 838 C CA . CYS A 1 108 ? -9.040 6.506 0.697 1.00 93.19 108 CYS A CA 1
ATOM 839 C C . CYS A 1 108 ? -10.563 6.654 0.541 1.00 93.19 108 CYS A C 1
ATOM 841 O O . CYS A 1 108 ? -11.182 7.464 1.238 1.00 93.19 108 CYS A O 1
ATOM 843 N N . MET A 1 109 ? -11.171 5.865 -0.351 1.00 92.62 109 MET A N 1
ATOM 844 C CA . MET A 1 109 ? -12.623 5.843 -0.548 1.00 92.62 109 MET A CA 1
ATOM 845 C C . MET A 1 109 ? -13.356 5.310 0.685 1.00 92.62 109 MET A C 1
ATOM 847 O O . MET A 1 109 ? -14.315 5.934 1.143 1.00 92.62 109 MET A O 1
ATOM 851 N N . ALA A 1 110 ? -12.891 4.192 1.247 1.00 93.56 110 ALA A N 1
ATOM 852 C CA . ALA A 1 110 ? -13.493 3.566 2.421 1.00 93.56 11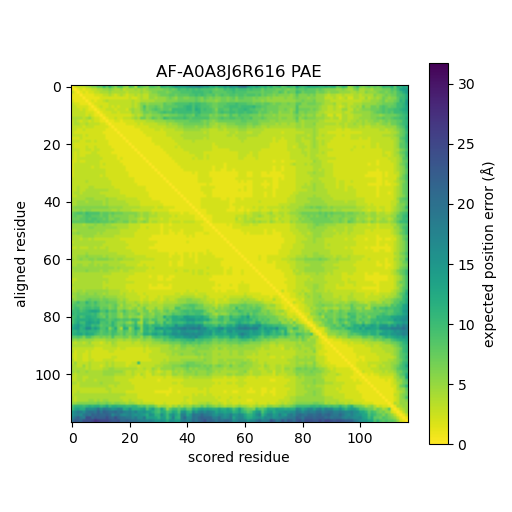0 ALA A CA 1
ATOM 853 C C . ALA A 1 110 ? -13.460 4.492 3.648 1.00 93.56 110 ALA A C 1
ATOM 855 O O . ALA A 1 110 ? -14.443 4.607 4.382 1.00 93.56 110 ALA A O 1
ATOM 856 N N . LEU A 1 111 ? -12.370 5.246 3.809 1.00 92.62 111 LEU A N 1
ATOM 857 C CA . LEU A 1 111 ? -12.206 6.226 4.882 1.00 92.62 111 LEU A CA 1
ATOM 858 C C . LEU A 1 111 ? -12.912 7.565 4.619 1.00 92.62 111 LEU A C 1
ATOM 860 O O . LEU A 1 111 ? -12.888 8.445 5.479 1.00 92.62 111 LEU A O 1
ATOM 864 N N . LYS A 1 112 ? -13.577 7.723 3.463 1.00 87.62 112 LYS A N 1
ATOM 865 C CA . LYS A 1 112 ? -14.345 8.922 3.077 1.00 87.62 112 LYS A CA 1
ATOM 866 C C . LYS A 1 112 ? -13.555 10.218 3.271 1.00 87.62 112 LYS A C 1
ATOM 868 O O . LYS A 1 112 ? -14.101 11.223 3.738 1.00 87.62 112 LYS A O 1
ATOM 873 N N . LEU A 1 113 ? -12.266 10.186 2.937 1.00 75.62 113 LEU A N 1
ATOM 874 C CA . LEU A 1 113 ? -11.366 11.291 3.232 1.00 75.62 113 LEU A CA 1
ATOM 875 C C . LEU A 1 113 ? -11.828 12.588 2.572 1.00 75.62 113 LEU A C 1
ATOM 877 O O . LEU A 1 113 ? -12.040 12.668 1.363 1.00 75.62 113 LEU A O 1
ATOM 881 N N . LYS A 1 114 ? -11.919 13.630 3.397 1.00 63.44 114 LYS A N 1
ATOM 882 C CA . LYS A 1 114 ? -11.973 15.021 2.962 1.00 63.44 114 LYS A CA 1
ATOM 883 C C . LYS A 1 114 ? -10.720 15.692 3.495 1.00 63.44 114 LYS A C 1
ATOM 885 O O . LYS A 1 114 ? -10.659 16.013 4.677 1.00 63.44 114 LYS A O 1
ATOM 890 N N . ILE A 1 115 ? -9.723 15.877 2.636 1.00 55.50 115 ILE A N 1
ATOM 891 C CA . ILE A 1 115 ? -8.527 16.639 2.996 1.00 55.50 115 ILE A CA 1
ATOM 892 C C . ILE A 1 115 ? -8.961 18.104 3.074 1.00 55.50 115 ILE A C 1
ATOM 894 O O . ILE A 1 115 ? -9.284 18.713 2.054 1.00 55.50 115 ILE A O 1
ATOM 898 N N . LYS A 1 116 ? -9.061 18.640 4.293 1.00 48.56 116 LYS A N 1
ATOM 899 C CA . LYS A 1 116 ? -9.216 20.079 4.506 1.00 48.56 116 LYS A CA 1
ATOM 900 C C . LYS A 1 116 ? -7.817 20.682 4.679 1.00 48.56 116 LYS A C 1
ATOM 902 O O . LYS A 1 116 ? -7.055 20.109 5.455 1.00 48.56 116 LYS A O 1
ATOM 907 N N . PRO A 1 117 ? -7.487 21.750 3.935 1.00 40.72 117 PRO A N 1
ATOM 908 C CA . PRO A 1 117 ? -6.201 22.431 4.040 1.00 40.72 117 PRO A CA 1
ATOM 909 C C . PRO A 1 117 ? -6.035 23.144 5.385 1.00 40.72 117 PRO A C 1
ATOM 911 O O . PRO A 1 117 ? -7.070 23.501 6.000 1.00 40.72 117 PRO A O 1
#

Foldseek 3Di:
DLVLCVVDVPCPPPVSVVVLLVVLLVLLVVLLVVLQVVCVVVVLDDDPDSLVSLVSCCVVVLDPPVLSVLSSVSRVVSVCCVPPVVPDDSVVSVCCNVPVSVSSVRSCVSNVDDDDD

Sequence (117 aa):
MREEYEADKTLSNQTHLDALILNIERACQAAIDLAMHTVSADHLGMPQSSAESFKLLQQAGKIDTVLASRLGGMTGFRNIAIHQYQDIDPDVIHFIMREGWLDLVSLCMALKLKIKP

InterPro domains:
  IPR008201 Ribonuclease HepT-like [PF01934] (3-104)
  IPR037038 tRNA nuclease HepT-like superfamily [G3DSA:1.20.120.580] (1-116)
  IPR052379 Type VII TA system RNase [PTHR33397] (5-105)

Radius of gyration: 15.05 Å; Cα contacts (8 Å, |Δi|>4): 102; chains: 1; bounding box: 34×32×40 Å

Solvent-accessible surface area (backbone atoms only — not comparable to full-atom values): 6652 Å² total; per-residue (Å²): 93,68,67,40,42,71,74,44,78,80,64,75,52,62,70,41,41,52,53,37,52,55,47,51,48,50,53,54,49,51,49,42,53,51,34,46,51,49,31,56,76,68,66,62,63,83,63,93,44,72,40,43,25,33,48,43,38,30,76,70,67,49,42,52,72,67,59,25,51,52,58,25,50,47,54,57,48,46,56,46,54,72,74,42,53,93,72,55,60,64,67,56,55,54,44,36,74,75,51,53,61,52,55,54,53,51,51,46,59,54,65,64,71,74,91,74,133

Organism: NCBI:txid2771352

Nearest PDB structures (foldseek):
  7bxo-assembly1_C  TM=9.186E-01  e=9.416E-07  Shewanella oneidensis MR-1
  7aer-assembly1_B  TM=8.880E-01  e=2.277E-06  Shewanella oneidensis MR-1
  7bxo-assembly1_F  TM=8.867E-01  e=2.661E-06  Shewanella oneidensis MR-1
  7bxo-assembly1_H  TM=8.930E-01  e=8.790E-06  Shewanella oneidensis MR-1
  1ylm-assembly1_B  TM=8.228E-01  e=3.578E-02  Bacillus subtilis subsp. subtilis str. 168